Protein AF-A0A2S2PWW5-F1 (afdb_monomer)

Secondary structure (DSSP, 8-state):
-PPPPGGGGGGGG--EETTEE----------PPPB-TTT--BSS-GGG--SPP--TTT-SSS-GGG--S-TTSPP--TTT-SSS-TT-TT-HHHHHHHHHHHHH-------------------

Solvent-accessible surface area (backbone atoms only — not comparable to full-atom values): 8000 Å² total; per-residue (Å²): 135,88,77,91,55,92,66,68,67,56,56,62,72,44,50,60,57,90,95,41,81,48,80,62,72,78,82,80,80,78,83,68,84,52,57,12,79,39,51,58,46,72,82,44,51,54,93,78,55,89,63,71,35,20,14,45,46,65,34,46,86,36,50,61,90,73,57,84,72,60,87,89,51,83,26,21,13,61,84,76,67,44,86,36,40,44,82,45,73,84,37,66,69,51,47,51,54,52,50,54,51,50,67,71,53,61,86,72,73,83,72,76,85,72,79,83,78,89,79,81,84,89,130

Organism: NCBI:txid143950

Foldseek 3Di:
DDDDDPCPVVVQVDQDDPPDGDGDDDPDDDPAFDAELFQRDTDDYVVPDPDFGAAQFALDRDHVVPDPDDPVDFGAAVPPRDRHGSPDCPDPVNVVVVVVVVVVCDPPPPPDPPPDDDDDDDD

pLDDT: mean 83.5, std 18.34, range [34.75, 96.0]

Nearest PDB structures (foldseek):
  3ts2-assembly1_B  TM=4.644E-01  e=9.205E-01  Mus musculus
  6exn-assembly1_c  TM=2.047E-01  e=1.726E+00  Saccharomyces cerevisiae S288C
  9dtr-assembly1_c  TM=2.542E-01  e=2.815E+00  Saccharomyces cerevisiae

Mean predicted aligned error: 11.18 Å

Radius of gyration: 22.84 Å; Cα contacts (8 Å, |Δi|>4): 139; chains: 1; bounding box: 43×38×67 Å

Sequence (123 aa):
DLNPSPNNKDIFNINNICFTKVKFEAPHIRRDLVQCHRCQQYGHTKSYCNHLPKCVHCGENHTSDQCSKSMDLPAKCALCSKAHPANYKGCAVHKDLQRFRKKKQKPTTISRLITENSDTPQV

Structure (mmCIF, N/CA/C/O backbone):
data_AF-A0A2S2PWW5-F1
#
_entry.id   AF-A0A2S2PWW5-F1
#
loop_
_atom_site.group_PDB
_atom_site.id
_atom_site.type_symbol
_atom_site.label_atom_id
_atom_site.label_alt_id
_atom_site.label_comp_id
_atom_site.label_asym_id
_atom_site.label_entity_id
_atom_site.label_seq_id
_atom_site.pdbx_PDB_ins_code
_atom_site.Cartn_x
_atom_site.Cartn_y
_atom_site.Cartn_z
_atom_site.occupancy
_atom_site.B_iso_or_equiv
_atom_site.auth_seq_id
_atom_site.auth_comp_id
_atom_site.auth_asym_id
_atom_site.auth_atom_id
_atom_site.pdbx_PDB_model_num
ATOM 1 N N . ASP A 1 1 ? -23.387 8.014 5.397 1.00 58.94 1 ASP A N 1
ATOM 2 C CA . ASP A 1 1 ? -22.291 7.658 6.314 1.00 58.94 1 ASP A CA 1
ATOM 3 C C . ASP A 1 1 ? -22.871 7.484 7.711 1.00 58.94 1 ASP A C 1
ATOM 5 O O . ASP A 1 1 ? -23.880 8.128 7.990 1.00 58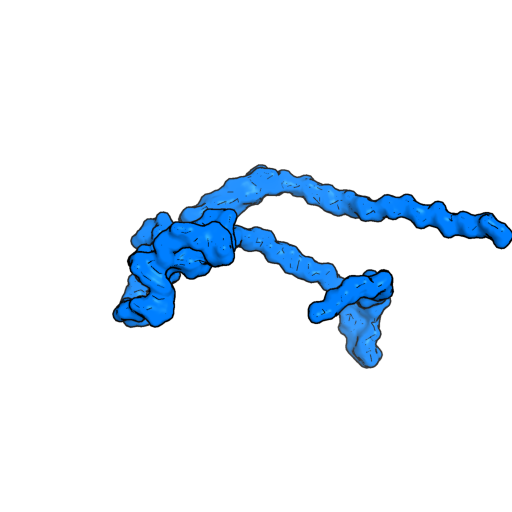.94 1 ASP A O 1
ATOM 9 N N . LEU A 1 2 ? -22.323 6.597 8.544 1.00 74.94 2 LEU A N 1
ATOM 10 C CA . LEU A 1 2 ? -22.846 6.354 9.897 1.00 74.94 2 LEU A CA 1
ATOM 11 C C . LEU A 1 2 ? -22.090 7.218 10.909 1.00 74.94 2 LEU A C 1
ATOM 13 O O . LEU A 1 2 ? -20.885 7.061 11.092 1.00 74.94 2 LEU A O 1
ATOM 17 N N . ASN A 1 3 ? -22.807 8.117 11.582 1.00 85.50 3 ASN A N 1
ATOM 18 C CA . ASN A 1 3 ? -22.232 8.928 12.651 1.00 85.50 3 ASN A CA 1
ATOM 19 C C . ASN A 1 3 ? -21.969 8.072 13.902 1.00 85.50 3 ASN A C 1
ATOM 21 O O . ASN A 1 3 ? -22.744 7.157 14.190 1.00 85.50 3 ASN A O 1
ATOM 25 N N . PRO A 1 4 ? -20.901 8.357 14.666 1.00 86.62 4 PRO A N 1
ATOM 26 C CA . PRO A 1 4 ? -20.619 7.629 15.894 1.00 86.62 4 PRO A CA 1
ATOM 27 C C . PRO A 1 4 ? -21.712 7.887 16.939 1.00 86.62 4 PRO A C 1
ATOM 29 O O . PRO A 1 4 ? -21.986 9.035 17.286 1.00 86.62 4 PRO A O 1
ATOM 32 N N . SER A 1 5 ? -22.313 6.818 17.462 1.00 89.75 5 SER A N 1
ATOM 33 C CA . SER A 1 5 ? -23.262 6.884 18.573 1.00 89.75 5 SER A CA 1
ATOM 34 C C . SER A 1 5 ? -22.550 6.644 19.913 1.00 89.75 5 SER A C 1
ATOM 36 O O . SER A 1 5 ? -21.541 5.930 19.954 1.00 89.75 5 SER A O 1
ATOM 38 N N . PRO A 1 6 ? -23.051 7.209 21.029 1.00 90.44 6 PRO A N 1
ATOM 39 C CA . PRO A 1 6 ? -22.419 7.063 22.345 1.00 90.44 6 PRO A CA 1
ATOM 40 C C . PRO A 1 6 ? -22.265 5.601 22.798 1.00 90.44 6 PRO A C 1
ATOM 42 O O . PRO A 1 6 ? -21.263 5.243 23.413 1.00 90.44 6 PRO A O 1
ATOM 45 N N . ASN A 1 7 ? -23.224 4.749 22.429 1.00 90.25 7 ASN A N 1
ATOM 46 C CA . ASN A 1 7 ? -23.289 3.327 22.771 1.00 90.25 7 ASN A CA 1
ATOM 47 C C . ASN A 1 7 ? -22.407 2.423 21.888 1.00 90.25 7 ASN A C 1
ATOM 49 O O . ASN A 1 7 ? -22.365 1.213 22.092 1.00 90.25 7 ASN A O 1
ATOM 53 N N . ASN A 1 8 ? -21.657 2.968 20.921 1.00 88.81 8 ASN A N 1
ATOM 54 C CA . ASN A 1 8 ? -20.784 2.166 20.051 1.00 88.81 8 ASN A CA 1
ATOM 55 C C . ASN A 1 8 ? -19.748 1.338 20.832 1.00 88.81 8 ASN A C 1
ATOM 57 O O . ASN A 1 8 ? -19.258 0.334 20.323 1.00 88.81 8 ASN A O 1
ATOM 61 N N . LYS A 1 9 ? -19.393 1.754 22.055 1.00 89.31 9 LYS A N 1
ATOM 62 C CA . LYS A 1 9 ? -18.452 1.031 22.923 1.00 89.31 9 LYS A CA 1
ATOM 63 C C . LYS A 1 9 ? -19.076 -0.200 23.585 1.00 89.31 9 LYS A C 1
ATOM 65 O O . LYS A 1 9 ? -18.344 -1.118 23.945 1.00 89.31 9 LYS A O 1
ATOM 70 N N . ASP A 1 10 ? -20.399 -0.259 23.694 1.00 93.06 10 ASP A N 1
ATOM 71 C CA . ASP A 1 10 ? -21.092 -1.342 24.396 1.00 93.06 10 ASP A CA 1
ATOM 72 C C . ASP A 1 10 ? -21.002 -2.669 23.635 1.00 93.06 10 ASP A C 1
ATOM 74 O O . ASP A 1 10 ? -21.104 -3.740 24.232 1.00 93.06 10 ASP A O 1
ATOM 78 N N . ILE A 1 11 ? -20.710 -2.617 22.329 1.00 92.75 11 ILE A N 1
ATOM 79 C CA . ILE A 1 11 ? -20.497 -3.797 21.483 1.00 92.75 11 ILE A CA 1
ATOM 80 C C . ILE A 1 11 ? -19.399 -4.725 22.025 1.00 92.75 11 ILE A C 1
ATOM 82 O O . ILE A 1 11 ? -19.501 -5.941 21.891 1.00 92.75 11 ILE A O 1
ATOM 86 N N . PHE A 1 12 ? -18.375 -4.178 22.690 1.00 92.62 12 PHE A N 1
ATOM 87 C CA . PHE A 1 12 ? -17.277 -4.967 23.255 1.00 92.62 12 PHE A CA 1
ATOM 88 C C . PHE A 1 12 ? -17.691 -5.781 24.487 1.00 92.62 12 PHE A C 1
ATOM 90 O O . PHE A 1 12 ? -16.980 -6.711 24.861 1.00 92.62 12 PHE A O 1
ATOM 97 N N . ASN A 1 13 ? -18.841 -5.465 25.089 1.00 92.88 13 ASN A N 1
ATOM 98 C CA . ASN A 1 13 ? -19.395 -6.197 26.227 1.00 92.88 13 ASN A CA 1
ATOM 99 C C . ASN A 1 13 ? -20.287 -7.378 25.789 1.00 92.88 13 ASN A C 1
ATOM 101 O O . ASN A 1 13 ? -20.692 -8.190 26.622 1.00 92.88 13 ASN A O 1
ATOM 105 N N . ILE A 1 14 ? -20.607 -7.494 24.493 1.00 94.00 14 ILE A N 1
ATOM 106 C CA . ILE A 1 14 ? -21.457 -8.562 23.956 1.00 94.00 14 ILE A CA 1
ATOM 107 C C . ILE A 1 14 ? -20.634 -9.845 23.798 1.00 94.00 14 ILE A C 1
ATOM 109 O O . ILE A 1 14 ? -19.744 -9.930 22.956 1.00 94.00 14 ILE A O 1
ATOM 113 N N . ASN A 1 15 ? -20.984 -10.870 24.577 1.00 94.88 15 ASN A N 1
ATOM 114 C CA . ASN A 1 15 ? -20.318 -12.181 24.549 1.00 94.88 15 ASN A CA 1
ATOM 115 C C . ASN A 1 15 ? -21.106 -13.254 23.789 1.00 94.88 15 ASN A C 1
ATOM 117 O O . ASN A 1 15 ? -20.553 -14.288 23.418 1.00 94.88 15 ASN A O 1
ATOM 121 N N . ASN A 1 16 ? -22.406 -13.037 23.582 1.00 95.62 16 ASN A N 1
ATOM 122 C CA . ASN A 1 16 ? -23.283 -13.978 22.898 1.00 95.62 16 ASN A CA 1
ATOM 123 C C . ASN A 1 16 ? -24.169 -13.226 21.914 1.00 95.62 16 ASN A C 1
ATOM 125 O O . ASN A 1 16 ? -24.755 -12.201 22.257 1.00 95.62 16 ASN A O 1
ATOM 129 N N . ILE A 1 17 ? -24.296 -13.775 20.714 1.00 94.44 17 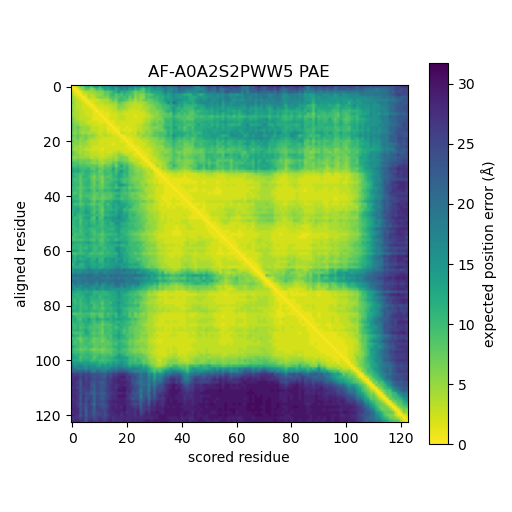ILE A N 1
ATOM 130 C CA . ILE A 1 17 ? -25.326 -13.390 19.756 1.00 94.44 17 ILE A CA 1
ATOM 131 C C . ILE A 1 17 ? -26.132 -14.651 19.485 1.00 94.44 17 ILE A C 1
ATOM 133 O O . ILE A 1 17 ? -25.595 -15.637 18.976 1.00 94.44 17 ILE A O 1
ATOM 137 N N . CYS A 1 18 ? -27.409 -14.630 19.868 1.00 92.38 18 CYS A N 1
ATOM 138 C CA . CYS A 1 18 ? -28.273 -15.809 19.854 1.00 92.38 18 CYS A CA 1
ATOM 139 C C . CYS A 1 18 ? -27.623 -16.976 20.628 1.00 92.38 18 CYS A C 1
ATOM 141 O O . CYS A 1 18 ? -27.365 -16.852 21.823 1.00 92.38 18 CYS A O 1
A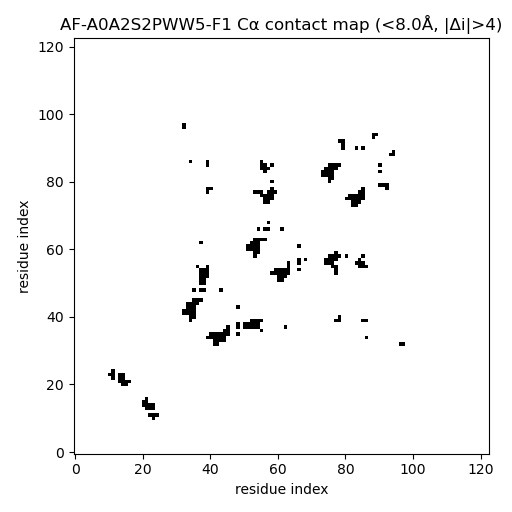TOM 143 N N . PHE A 1 19 ? -27.324 -18.087 19.950 1.00 95.19 19 PHE A N 1
ATOM 144 C CA . PHE A 1 19 ? -26.709 -19.285 20.532 1.00 95.19 19 PHE A CA 1
ATOM 145 C C . PHE A 1 19 ? -25.199 -19.390 20.255 1.00 95.19 19 PHE A C 1
ATOM 147 O O . PHE A 1 19 ? -24.597 -20.437 20.491 1.00 95.19 19 PHE A O 1
ATOM 154 N N . THR A 1 20 ? -24.575 -18.316 19.762 1.00 95.94 20 THR A N 1
ATOM 155 C CA . THR A 1 20 ? -23.159 -18.290 19.381 1.00 95.94 20 THR A CA 1
ATOM 156 C C . THR A 1 20 ? -22.365 -17.400 20.326 1.00 95.94 20 THR A C 1
ATOM 158 O O . THR A 1 20 ? -22.666 -16.215 20.482 1.00 95.94 20 THR A O 1
ATOM 161 N N . LYS A 1 21 ? -21.301 -17.957 20.912 1.00 96.00 21 LYS A N 1
ATOM 162 C CA . LYS A 1 21 ? -20.302 -17.188 21.661 1.00 96.00 21 LYS A CA 1
ATOM 163 C C . LYS A 1 21 ? -19.449 -16.380 20.687 1.00 96.00 21 LYS A C 1
ATOM 165 O O . LYS A 1 21 ? -18.867 -16.945 19.764 1.00 96.00 21 LYS A O 1
ATOM 170 N N . VAL A 1 22 ? -19.364 -15.073 20.900 1.00 95.94 22 VAL A N 1
ATOM 171 C CA . VAL A 1 22 ? -18.602 -14.140 20.063 1.00 95.94 22 VAL A CA 1
ATOM 172 C C . VAL A 1 22 ? -17.658 -13.308 20.922 1.00 95.94 22 VAL A C 1
ATOM 174 O O . VAL A 1 22 ? -17.881 -13.124 22.116 1.00 95.94 22 VAL A O 1
ATOM 177 N N . LYS A 1 23 ? -16.599 -12.789 20.304 1.00 94.56 23 LYS A N 1
ATOM 178 C CA . LYS A 1 23 ? -15.697 -11.815 20.913 1.00 94.56 23 LYS A CA 1
ATOM 179 C C . LYS A 1 23 ? -15.465 -10.699 19.910 1.00 94.56 23 LYS A C 1
ATOM 181 O O . LYS A 1 23 ? -14.929 -10.939 18.830 1.00 94.56 23 LYS A O 1
ATOM 186 N N . PHE A 1 24 ? -15.862 -9.488 20.274 1.00 93.12 24 PHE A N 1
ATOM 187 C CA . PHE A 1 24 ? -15.586 -8.310 19.468 1.00 93.12 24 PHE A CA 1
ATOM 188 C C . PHE A 1 24 ? -14.180 -7.801 19.767 1.00 93.12 24 PHE A C 1
ATOM 190 O O . PHE A 1 24 ? -13.807 -7.587 20.919 1.00 93.12 24 PHE A O 1
ATOM 197 N N . GLU A 1 25 ? -13.391 -7.607 18.717 1.00 91.06 25 GLU A N 1
ATOM 198 C CA . GLU A 1 25 ? -12.055 -7.029 18.808 1.00 91.06 25 GLU A CA 1
ATOM 199 C C . GLU A 1 25 ? -12.046 -5.658 18.140 1.00 91.06 25 GLU A C 1
ATOM 201 O O . GLU A 1 25 ? -12.799 -5.393 17.200 1.00 91.06 25 GLU A O 1
ATOM 206 N N . ALA A 1 26 ? -11.193 -4.765 18.639 1.00 87.94 26 ALA A N 1
ATOM 207 C CA . ALA A 1 26 ? -10.998 -3.476 17.997 1.00 87.94 26 ALA A CA 1
ATOM 208 C C . ALA A 1 26 ? -10.513 -3.673 16.545 1.00 87.94 26 ALA A C 1
ATOM 210 O O . ALA A 1 26 ? -9.780 -4.632 16.273 1.00 87.94 26 ALA A O 1
ATOM 211 N N . PRO A 1 27 ? -10.862 -2.761 15.616 1.00 87.06 27 PRO A N 1
ATOM 212 C CA . PRO A 1 27 ? -10.407 -2.842 14.236 1.00 87.06 27 PRO A CA 1
ATOM 213 C C . PRO A 1 27 ? -8.893 -3.046 14.153 1.00 87.06 27 PRO A C 1
ATOM 215 O O . PRO A 1 27 ? -8.108 -2.287 14.728 1.00 87.06 27 PRO A O 1
ATOM 218 N N . HIS A 1 28 ? -8.474 -4.082 13.426 1.00 85.06 28 HIS A N 1
ATOM 219 C CA . HIS A 1 28 ? -7.061 -4.395 13.292 1.00 85.06 28 HIS A CA 1
ATOM 220 C C . HIS A 1 28 ? -6.341 -3.288 12.514 1.00 85.06 28 HIS A C 1
ATOM 222 O O . HIS A 1 28 ? -6.535 -3.114 11.307 1.00 85.06 28 HIS A O 1
ATOM 228 N N . ILE A 1 29 ? -5.474 -2.544 13.202 1.00 82.69 29 ILE A N 1
ATOM 229 C CA . ILE A 1 29 ? -4.703 -1.461 12.593 1.00 82.69 29 ILE A CA 1
ATOM 230 C C . ILE A 1 29 ? -3.637 -2.067 11.678 1.00 82.69 29 ILE A C 1
ATOM 232 O O . ILE A 1 29 ? -2.591 -2.535 12.138 1.00 82.69 29 ILE A O 1
ATOM 236 N N . ARG A 1 30 ? -3.862 -2.005 10.363 1.00 78.56 30 ARG A N 1
ATOM 237 C CA . ARG A 1 30 ? -2.848 -2.397 9.380 1.00 78.56 30 ARG A CA 1
ATOM 238 C C . ARG A 1 30 ? -1.711 -1.391 9.386 1.00 78.56 30 ARG A C 1
ATOM 240 O O . ARG A 1 30 ? -1.840 -0.265 8.916 1.00 78.56 30 ARG A O 1
ATOM 247 N N . ARG A 1 31 ? -0.556 -1.815 9.888 1.00 79.56 31 ARG A N 1
ATOM 248 C CA . ARG A 1 31 ? 0.678 -1.027 9.839 1.00 79.56 31 ARG A CA 1
ATOM 249 C C . ARG A 1 31 ? 1.443 -1.310 8.552 1.00 79.56 31 ARG A C 1
ATOM 251 O O . ARG A 1 31 ? 2.660 -1.395 8.609 1.00 79.56 31 ARG A O 1
ATOM 258 N N . ASP A 1 32 ? 0.804 -1.472 7.407 1.00 84.50 32 ASP A N 1
ATOM 259 C CA . ASP A 1 32 ? 1.554 -1.722 6.177 1.00 84.50 32 ASP A CA 1
ATOM 260 C C . ASP A 1 32 ? 2.216 -0.451 5.647 1.00 84.50 32 ASP A C 1
ATOM 262 O O . ASP A 1 32 ? 1.812 0.674 5.944 1.00 84.50 32 ASP A O 1
ATOM 266 N N . LEU A 1 33 ? 3.295 -0.629 4.886 1.00 91.19 33 LEU A N 1
ATOM 267 C CA . LEU A 1 33 ? 3.889 0.479 4.151 1.00 91.19 33 LEU A CA 1
ATOM 268 C C . LEU A 1 33 ? 2.937 0.883 3.030 1.00 91.19 33 LEU A C 1
ATOM 270 O O . LEU A 1 33 ? 2.619 0.066 2.163 1.00 91.19 33 LEU A O 1
ATOM 274 N N . VAL A 1 34 ? 2.525 2.148 3.043 1.00 92.50 34 VAL A N 1
ATOM 275 C CA . VAL A 1 34 ? 1.682 2.724 1.997 1.00 92.50 34 VAL A CA 1
ATOM 276 C C . VAL A 1 34 ? 2.472 2.750 0.693 1.00 92.50 34 VAL A C 1
ATOM 278 O O . VAL A 1 34 ? 3.502 3.423 0.604 1.00 92.50 34 VAL A O 1
ATOM 281 N N . GLN A 1 35 ? 1.988 2.002 -0.296 1.00 94.31 35 GLN A N 1
ATOM 282 C CA . GLN A 1 35 ? 2.510 1.989 -1.656 1.00 94.31 35 GLN A CA 1
ATOM 283 C C . GLN A 1 35 ? 1.512 2.687 -2.577 1.00 94.31 35 GLN A C 1
ATOM 285 O O . GLN A 1 35 ? 0.324 2.365 -2.590 1.00 94.31 35 GLN A O 1
ATOM 290 N N . CYS A 1 36 ? 1.994 3.643 -3.358 1.00 95.31 36 CYS A N 1
ATOM 291 C CA . CYS A 1 36 ? 1.183 4.366 -4.314 1.00 95.31 36 CYS A CA 1
ATOM 292 C C . CYS A 1 36 ? 0.858 3.476 -5.517 1.00 95.31 36 CYS A C 1
ATOM 294 O O . CYS A 1 36 ? 1.747 3.101 -6.275 1.00 95.31 36 CYS A O 1
ATOM 296 N N . HIS A 1 37 ? -0.423 3.202 -5.759 1.00 92.50 37 HIS A N 1
ATOM 297 C CA . HIS A 1 37 ? -0.854 2.403 -6.914 1.00 92.50 37 HIS A CA 1
ATOM 298 C C . HIS A 1 37 ? -0.661 3.100 -8.271 1.00 92.50 37 HIS A C 1
ATOM 300 O O . HIS A 1 37 ? -0.767 2.439 -9.299 1.00 92.50 37 HIS A O 1
ATOM 306 N N . ARG A 1 38 ? -0.390 4.416 -8.291 1.00 94.56 38 ARG A N 1
ATOM 307 C CA . ARG A 1 38 ? -0.099 5.166 -9.522 1.00 94.56 38 ARG A CA 1
ATOM 308 C C . ARG A 1 38 ? 1.361 4.998 -9.925 1.00 94.56 38 ARG A C 1
ATOM 310 O O . ARG A 1 38 ? 1.614 4.499 -11.008 1.00 94.56 38 ARG A O 1
ATOM 317 N N . CYS A 1 39 ? 2.312 5.378 -9.072 1.00 95.19 39 CYS A N 1
ATOM 318 C CA . CYS A 1 39 ? 3.743 5.381 -9.413 1.00 95.19 39 CYS A CA 1
ATOM 319 C C . CYS A 1 39 ? 4.557 4.224 -8.802 1.00 95.19 39 CYS A C 1
ATOM 321 O O . CYS A 1 39 ? 5.765 4.148 -9.008 1.00 95.19 39 CYS A O 1
ATOM 323 N N . GLN A 1 40 ? 3.921 3.333 -8.034 1.00 95.06 40 GLN A N 1
ATOM 324 C CA . GLN A 1 40 ? 4.515 2.195 -7.310 1.00 95.06 40 GLN A CA 1
ATOM 325 C C . GLN A 1 40 ? 5.530 2.543 -6.207 1.00 95.06 40 GLN A C 1
ATOM 327 O O . GLN A 1 40 ? 6.062 1.629 -5.572 1.00 95.06 40 GLN A O 1
ATOM 332 N N . GLN A 1 41 ? 5.781 3.829 -5.938 1.00 94.62 41 GLN A N 1
ATOM 333 C CA . GLN A 1 41 ? 6.654 4.286 -4.853 1.00 94.62 41 GLN A CA 1
ATOM 334 C C . GLN A 1 41 ? 5.971 4.206 -3.484 1.00 94.62 41 GLN A C 1
ATOM 336 O O . GLN A 1 41 ? 4.748 4.123 -3.377 1.00 94.62 41 GLN A O 1
ATOM 341 N N . TYR A 1 42 ? 6.773 4.238 -2.422 1.00 94.75 42 TYR A N 1
ATOM 342 C CA . TYR A 1 42 ? 6.287 4.231 -1.044 1.00 94.75 42 TYR A CA 1
ATOM 343 C C . TYR A 1 42 ? 6.125 5.648 -0.483 1.00 94.75 42 TYR A C 1
ATOM 345 O O . TYR A 1 42 ? 6.820 6.572 -0.896 1.00 94.75 42 TYR A O 1
ATOM 353 N N . GLY A 1 43 ? 5.242 5.796 0.508 1.00 92.31 43 GLY A N 1
ATOM 354 C CA . GLY A 1 43 ? 5.137 7.004 1.338 1.00 92.31 43 GLY A CA 1
ATOM 355 C C . GLY A 1 43 ? 3.976 7.942 1.010 1.00 92.31 43 GLY A C 1
ATOM 356 O O . GLY A 1 43 ? 3.767 8.901 1.742 1.00 92.31 43 GLY A O 1
ATOM 357 N N . HIS A 1 44 ? 3.193 7.663 -0.032 1.00 94.38 44 HIS A N 1
ATOM 358 C CA . HIS A 1 44 ? 2.001 8.441 -0.381 1.00 94.38 44 HIS A CA 1
ATOM 359 C C . HIS A 1 44 ? 0.932 7.558 -1.042 1.00 94.38 44 HIS A C 1
ATOM 361 O O . HIS A 1 44 ? 1.224 6.463 -1.526 1.00 94.38 44 HIS A O 1
ATOM 367 N N . THR A 1 45 ? -0.319 8.023 -1.051 1.00 94.31 45 THR A N 1
ATOM 368 C CA . THR A 1 45 ? -1.441 7.333 -1.709 1.00 94.31 45 THR A CA 1
ATOM 369 C C . THR A 1 45 ? -1.652 7.849 -3.135 1.00 94.31 45 THR A C 1
ATOM 371 O O . THR A 1 45 ? -1.114 8.883 -3.527 1.00 94.31 45 THR A O 1
ATOM 374 N N . LYS A 1 46 ? -2.468 7.136 -3.924 1.00 92.88 46 LYS A N 1
ATOM 375 C CA . LYS A 1 46 ? -2.808 7.511 -5.309 1.00 92.88 46 LYS A CA 1
ATOM 376 C C . LYS A 1 46 ? -3.387 8.930 -5.412 1.00 92.88 46 LYS A C 1
ATOM 378 O O . LYS A 1 46 ? -3.042 9.635 -6.354 1.00 92.88 46 LYS A O 1
ATOM 383 N N . SER A 1 47 ? -4.222 9.336 -4.454 1.00 94.56 47 SER A N 1
ATOM 384 C CA . SER A 1 47 ? -4.903 10.639 -4.453 1.00 94.56 47 SER A CA 1
ATOM 385 C C . SER A 1 47 ? -3.945 11.824 -4.324 1.00 94.56 47 SER A C 1
ATOM 387 O O . SER A 1 47 ? -4.219 12.884 -4.868 1.00 94.56 47 SER A O 1
ATOM 389 N N . TYR A 1 48 ? -2.806 11.631 -3.656 1.00 94.44 48 TYR A N 1
ATOM 390 C CA . TYR A 1 48 ? -1.781 12.660 -3.451 1.00 94.44 48 TYR A CA 1
ATOM 391 C C . TYR A 1 48 ? -0.526 12.397 -4.297 1.00 94.44 48 TYR A C 1
ATOM 393 O O . TYR A 1 48 ? 0.587 12.738 -3.903 1.00 94.44 48 TYR A O 1
ATOM 401 N N . CYS A 1 49 ? -0.678 11.725 -5.442 1.00 95.94 49 CYS A N 1
ATOM 402 C CA . CYS A 1 49 ? 0.437 11.369 -6.312 1.00 95.94 49 CYS A CA 1
ATOM 403 C C . CYS A 1 49 ? 0.498 12.272 -7.546 1.00 95.94 49 CYS A C 1
ATOM 405 O O . CYS A 1 49 ? -0.393 12.210 -8.395 1.00 95.94 49 CYS A O 1
ATOM 407 N N . ASN A 1 50 ? 1.609 12.998 -7.698 1.00 94.06 50 ASN A N 1
ATOM 408 C CA . ASN A 1 50 ? 1.899 13.843 -8.866 1.00 94.06 50 ASN A CA 1
ATOM 409 C C . ASN A 1 50 ? 2.908 13.209 -9.842 1.00 94.06 50 ASN A C 1
ATOM 411 O O . ASN A 1 50 ? 3.316 13.834 -10.815 1.00 94.06 50 ASN A O 1
ATOM 415 N N . HIS A 1 51 ? 3.324 11.965 -9.593 1.00 93.06 51 HIS A N 1
ATOM 416 C CA . HIS A 1 51 ? 4.272 11.255 -10.449 1.00 93.06 51 HIS A CA 1
ATOM 417 C C . HIS A 1 51 ? 3.587 10.594 -11.654 1.00 93.06 51 HIS A C 1
ATOM 419 O O . HIS A 1 51 ? 2.393 10.274 -11.631 1.00 93.06 51 HIS A O 1
ATOM 425 N N . LEU A 1 52 ? 4.381 10.330 -12.695 1.00 93.56 52 LEU A N 1
ATOM 426 C CA . LEU A 1 52 ? 3.957 9.557 -13.860 1.00 93.56 52 LEU A CA 1
ATOM 427 C C . LEU A 1 52 ? 3.527 8.138 -13.432 1.00 93.56 52 LEU A C 1
ATOM 429 O O . LEU A 1 52 ? 4.176 7.548 -12.556 1.00 93.56 52 LEU A O 1
ATOM 433 N N . PRO A 1 53 ? 2.437 7.584 -13.999 1.00 94.69 53 PRO A N 1
ATOM 434 C CA . PRO A 1 53 ? 2.024 6.232 -13.671 1.00 94.69 53 PRO A CA 1
ATOM 435 C C . PRO A 1 53 ? 3.101 5.222 -14.065 1.00 94.69 53 PRO A C 1
ATOM 437 O O . PRO A 1 53 ? 3.765 5.370 -15.090 1.00 94.69 53 PRO A O 1
ATOM 440 N N . LYS A 1 54 ? 3.260 4.195 -13.233 1.00 95.25 54 LYS A N 1
ATOM 441 C CA . LYS A 1 54 ? 4.138 3.056 -13.471 1.00 95.25 54 LYS A CA 1
ATOM 442 C C . LYS A 1 54 ? 3.366 1.760 -13.299 1.00 95.25 54 LYS A C 1
ATOM 444 O O . LYS A 1 54 ? 2.656 1.573 -12.305 1.00 95.25 54 LYS A O 1
ATOM 449 N N . CYS A 1 55 ? 3.565 0.843 -14.234 1.00 94.81 55 CYS A N 1
ATOM 450 C CA . CYS A 1 55 ? 2.903 -0.446 -14.212 1.00 94.81 55 CYS A CA 1
ATOM 451 C C . CYS A 1 55 ? 3.501 -1.333 -13.115 1.00 94.81 55 CYS A C 1
ATOM 453 O O . CYS A 1 55 ? 4.721 -1.464 -12.985 1.00 94.81 55 CYS A O 1
ATOM 455 N N . VAL A 1 56 ? 2.632 -1.977 -12.332 1.00 93.81 56 VAL A N 1
ATOM 456 C CA . VAL A 1 56 ? 3.043 -2.883 -11.247 1.00 93.81 56 VAL A CA 1
ATOM 457 C C . VAL A 1 56 ? 3.780 -4.120 -11.768 1.00 93.81 56 VAL A C 1
ATOM 459 O O . VAL A 1 56 ? 4.632 -4.664 -11.067 1.00 93.81 56 VAL A O 1
ATOM 462 N N . HIS A 1 57 ? 3.452 -4.560 -12.984 1.00 93.06 57 HIS A N 1
ATOM 463 C CA . HIS A 1 57 ? 3.949 -5.800 -13.564 1.00 93.06 57 HIS A CA 1
ATOM 464 C C . HIS A 1 57 ? 5.242 -5.590 -1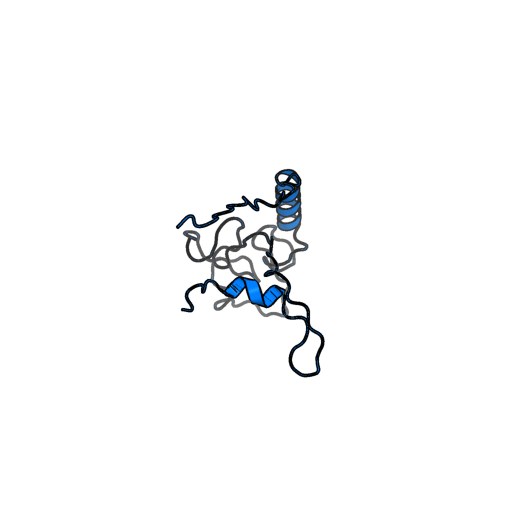4.356 1.00 93.06 57 HIS A C 1
ATOM 466 O O . HIS A 1 57 ? 6.162 -6.389 -14.234 1.00 93.06 57 HIS A O 1
ATOM 472 N N . CYS A 1 58 ? 5.354 -4.510 -15.135 1.00 92.94 58 CYS A N 1
ATOM 473 C CA . CYS A 1 58 ? 6.499 -4.306 -16.026 1.00 92.94 58 CYS A CA 1
ATOM 474 C C . CYS A 1 58 ? 7.424 -3.139 -15.650 1.00 92.94 58 CYS A C 1
ATOM 476 O O . CYS A 1 58 ? 8.523 -3.060 -16.196 1.00 92.94 58 CYS A O 1
ATOM 478 N N . GLY A 1 59 ? 7.002 -2.249 -14.746 1.00 91.62 59 GLY A N 1
ATOM 479 C CA . GLY A 1 59 ? 7.780 -1.090 -14.298 1.00 91.62 59 GLY A CA 1
ATOM 480 C C . GLY A 1 59 ? 7.830 0.098 -15.268 1.00 91.62 59 GLY A C 1
ATOM 481 O O . GLY A 1 59 ? 8.405 1.133 -14.921 1.00 91.62 59 GLY A O 1
ATOM 482 N N . GLU A 1 60 ? 7.215 -0.030 -16.444 1.00 93.00 60 GLU A N 1
ATOM 483 C CA . GLU A 1 60 ? 7.186 1.004 -17.481 1.00 93.00 60 GLU A CA 1
ATOM 484 C C . GLU A 1 60 ? 6.130 2.084 -17.208 1.00 93.00 60 GLU A C 1
ATOM 486 O O . GLU A 1 60 ? 5.251 1.923 -16.358 1.00 93.00 60 GLU A O 1
ATOM 491 N N . ASN A 1 61 ? 6.228 3.196 -17.942 1.00 94.19 61 ASN A N 1
ATOM 492 C CA . ASN A 1 61 ? 5.453 4.421 -17.728 1.00 94.19 61 ASN A CA 1
ATOM 493 C C . ASN A 1 61 ? 4.018 4.349 -18.294 1.00 94.19 61 ASN A C 1
ATOM 495 O O . ASN A 1 61 ? 3.669 5.067 -19.227 1.00 94.19 61 ASN A O 1
ATOM 499 N N . HIS A 1 62 ? 3.193 3.465 -17.740 1.00 93.31 62 HIS A N 1
ATOM 500 C CA . HIS A 1 62 ? 1.758 3.353 -18.026 1.00 93.31 62 HIS A CA 1
ATOM 501 C C . HIS A 1 62 ? 1.007 2.809 -16.802 1.00 93.31 62 HIS A C 1
ATOM 503 O O . HIS A 1 62 ? 1.618 2.372 -15.823 1.00 93.31 62 HIS A O 1
ATOM 509 N N . THR A 1 63 ? -0.325 2.849 -16.820 1.00 91.81 63 THR A N 1
ATOM 510 C CA . THR A 1 63 ? -1.152 2.187 -15.797 1.00 91.81 63 THR A CA 1
ATOM 511 C C . THR A 1 63 ? -1.190 0.682 -16.035 1.00 91.81 63 THR A C 1
ATOM 513 O O . THR A 1 63 ? -1.088 0.239 -17.170 1.00 91.81 63 THR A O 1
ATOM 516 N N . SER A 1 64 ? -1.374 -0.128 -14.990 1.00 88.56 64 SER A N 1
ATOM 517 C CA . SER A 1 64 ? -1.430 -1.592 -15.142 1.00 88.56 64 SER A CA 1
ATOM 518 C C . SER A 1 64 ? -2.493 -2.065 -16.147 1.00 88.56 64 SER A C 1
ATOM 520 O O . SER A 1 64 ? -2.287 -3.085 -16.794 1.00 88.56 64 SER A O 1
ATOM 522 N N . ASP A 1 65 ? -3.572 -1.298 -16.320 1.00 89.62 65 ASP A N 1
ATOM 523 C CA . ASP A 1 65 ? -4.670 -1.596 -17.252 1.00 89.62 65 ASP A CA 1
ATOM 524 C C . ASP A 1 65 ? -4.250 -1.488 -18.727 1.00 89.62 65 ASP A C 1
ATOM 526 O O . ASP A 1 65 ? -4.830 -2.130 -19.593 1.00 89.62 65 ASP A O 1
ATOM 530 N N . GLN A 1 66 ? -3.227 -0.681 -19.020 1.00 90.75 66 GLN A N 1
ATOM 531 C CA . GLN A 1 66 ? -2.689 -0.465 -20.368 1.00 90.75 66 GLN A CA 1
ATOM 532 C C . GLN A 1 66 ? -1.444 -1.323 -20.635 1.00 90.75 66 GLN A C 1
ATOM 534 O O . GLN A 1 66 ? -0.671 -1.041 -21.552 1.00 90.75 66 GLN A O 1
ATOM 539 N N . CYS A 1 67 ? -1.189 -2.338 -19.805 1.00 90.69 67 CYS A N 1
ATOM 540 C CA . CYS A 1 67 ? 0.008 -3.149 -19.945 1.00 90.69 67 CYS A CA 1
ATOM 541 C C . CYS A 1 67 ? -0.114 -4.127 -21.114 1.00 90.69 67 CYS A C 1
ATOM 543 O O . CYS A 1 67 ? -0.972 -5.000 -21.117 1.00 90.69 67 CYS A O 1
ATOM 545 N N . SER A 1 68 ? 0.800 -4.016 -22.078 1.00 88.75 68 SER A N 1
ATOM 546 C CA . SER A 1 68 ? 0.895 -4.924 -23.226 1.00 88.75 68 SER A CA 1
ATOM 547 C C . SER A 1 68 ? 1.695 -6.202 -22.950 1.00 88.75 68 SER A C 1
ATOM 549 O O . SER A 1 68 ? 1.782 -7.068 -23.819 1.00 88.75 68 SER A O 1
ATOM 551 N N . LYS A 1 69 ? 2.317 -6.341 -21.769 1.00 85.12 69 LYS A N 1
ATOM 552 C CA . LYS A 1 69 ? 3.075 -7.554 -21.432 1.00 85.12 69 LYS A CA 1
ATOM 553 C C . LYS A 1 69 ? 2.124 -8.689 -21.057 1.00 85.12 69 LYS A C 1
ATOM 555 O O . LYS A 1 69 ? 1.271 -8.509 -20.191 1.00 85.12 69 LYS A O 1
ATOM 560 N N . SER A 1 70 ? 2.335 -9.859 -21.668 1.00 82.94 70 SER A N 1
ATOM 561 C CA . SER A 1 70 ? 1.691 -11.109 -21.248 1.00 82.94 70 SER A CA 1
ATOM 562 C C . SER A 1 70 ? 2.020 -11.422 -19.784 1.00 82.94 70 SER A C 1
ATOM 564 O O . SER A 1 70 ? 3.140 -11.175 -19.333 1.00 82.94 70 SER A O 1
ATOM 566 N N . MET A 1 71 ? 1.059 -12.016 -19.073 1.00 77.62 71 MET A N 1
ATOM 567 C CA . MET A 1 71 ? 1.238 -12.542 -17.716 1.00 77.62 71 MET A CA 1
ATOM 568 C C . MET A 1 71 ? 2.237 -13.707 -17.641 1.00 77.62 71 MET A C 1
ATOM 570 O O . MET A 1 71 ? 2.743 -13.988 -16.557 1.00 77.62 71 MET A O 1
ATOM 574 N N . ASP A 1 72 ? 2.550 -14.346 -18.772 1.00 81.50 72 ASP A N 1
ATOM 575 C CA . ASP A 1 72 ? 3.524 -15.443 -18.857 1.00 81.50 72 ASP A CA 1
ATOM 576 C C . ASP A 1 72 ? 4.975 -14.944 -18.805 1.00 81.50 72 ASP A C 1
ATOM 578 O O . ASP A 1 72 ? 5.906 -15.706 -18.538 1.00 81.50 72 ASP A O 1
ATOM 582 N N . LEU A 1 73 ? 5.190 -13.653 -19.074 1.00 83.00 73 LEU A N 1
ATOM 583 C CA . LEU A 1 73 ? 6.515 -13.051 -19.044 1.00 83.00 73 LEU A CA 1
ATOM 584 C C . LEU A 1 73 ? 6.912 -12.676 -17.611 1.00 83.00 73 LEU A C 1
ATOM 586 O O . LEU A 1 73 ? 6.072 -12.277 -16.799 1.00 83.00 73 LEU A O 1
ATOM 590 N N . PRO A 1 74 ? 8.215 -12.732 -17.281 1.00 87.25 74 PRO A N 1
ATOM 591 C CA . PRO A 1 74 ? 8.677 -12.347 -15.961 1.00 87.25 74 PRO A CA 1
ATOM 592 C C . PRO A 1 74 ? 8.379 -10.867 -15.700 1.00 87.25 74 PRO A C 1
ATOM 594 O O . PRO A 1 74 ? 8.791 -9.970 -16.444 1.00 87.25 74 PRO A O 1
ATOM 597 N N . ALA A 1 75 ? 7.689 -10.617 -14.589 1.00 91.50 75 ALA A N 1
ATOM 598 C CA . ALA A 1 75 ? 7.444 -9.273 -14.093 1.00 91.50 75 ALA A CA 1
ATOM 599 C C . ALA A 1 75 ? 8.768 -8.554 -13.793 1.00 91.50 75 ALA A C 1
ATOM 601 O O . ALA A 1 75 ? 9.738 -9.167 -13.352 1.00 91.50 75 ALA A O 1
ATOM 602 N N . LYS A 1 76 ? 8.795 -7.233 -13.956 1.00 94.00 76 LYS A N 1
ATOM 603 C CA . LYS A 1 76 ? 9.929 -6.374 -13.609 1.00 94.00 76 LYS A CA 1
ATOM 604 C C . LYS A 1 76 ? 9.497 -5.352 -12.569 1.00 94.00 76 LYS A C 1
ATOM 606 O O . LYS A 1 76 ? 8.571 -4.570 -12.781 1.00 94.00 76 LYS A O 1
ATOM 611 N N . CYS A 1 77 ? 10.204 -5.330 -11.446 1.00 94.88 77 CYS A N 1
ATOM 612 C CA . CYS A 1 77 ? 9.880 -4.439 -10.345 1.00 94.88 77 CYS A CA 1
ATOM 613 C C . CYS A 1 77 ? 10.217 -2.986 -10.698 1.00 94.88 77 CYS A C 1
ATOM 615 O O . CYS A 1 77 ? 11.372 -2.674 -10.973 1.00 94.88 77 CYS A O 1
ATOM 617 N N . ALA A 1 78 ? 9.251 -2.075 -10.567 1.00 93.88 78 ALA A N 1
ATOM 618 C CA . ALA A 1 78 ? 9.460 -0.637 -10.770 1.00 93.88 78 ALA A CA 1
ATOM 619 C C . ALA A 1 78 ? 10.486 0.004 -9.806 1.00 93.88 78 ALA A C 1
ATOM 621 O O . ALA A 1 78 ? 10.948 1.112 -10.058 1.00 93.88 78 ALA A O 1
ATOM 622 N N . LEU A 1 79 ? 10.801 -0.659 -8.685 1.00 93.75 79 LEU A N 1
ATOM 623 C CA . LEU A 1 79 ? 11.649 -0.117 -7.616 1.00 93.75 79 LEU A CA 1
ATOM 624 C C . LEU A 1 79 ? 13.074 -0.671 -7.622 1.00 93.75 79 LEU A C 1
ATOM 626 O O . LEU A 1 79 ? 14.013 0.066 -7.351 1.00 93.75 79 LEU A O 1
ATOM 630 N N . CYS A 1 80 ? 13.237 -1.972 -7.870 1.00 94.00 80 CYS A N 1
ATOM 631 C CA . CYS A 1 80 ? 14.540 -2.644 -7.811 1.00 94.00 80 CYS A CA 1
ATOM 632 C C . CYS A 1 80 ? 14.941 -3.321 -9.125 1.00 94.00 80 CYS A C 1
ATOM 634 O O . CYS A 1 80 ? 15.993 -3.952 -9.179 1.00 94.00 80 CYS A O 1
ATOM 636 N N . SER A 1 81 ? 14.095 -3.245 -10.158 1.00 93.06 81 SER A N 1
ATOM 637 C CA . SER A 1 81 ? 14.314 -3.836 -11.484 1.00 93.06 81 SER A CA 1
ATOM 638 C C . SER A 1 81 ? 14.519 -5.358 -11.512 1.00 93.06 81 SER A C 1
ATOM 640 O O . SER A 1 81 ? 14.869 -5.898 -12.556 1.00 93.06 81 SER A O 1
ATOM 642 N N . LYS A 1 82 ? 14.278 -6.066 -10.399 1.00 93.62 82 LYS A N 1
ATOM 643 C CA . LYS A 1 82 ? 14.357 -7.534 -10.313 1.00 93.62 82 LYS A CA 1
ATOM 644 C C . LYS A 1 82 ? 13.091 -8.209 -10.850 1.00 93.62 82 LYS A C 1
ATOM 646 O O . LYS A 1 82 ? 12.054 -7.559 -11.002 1.00 93.62 82 LYS A O 1
ATOM 651 N N . ALA A 1 83 ? 13.195 -9.518 -11.093 1.00 93.81 83 ALA A N 1
ATOM 652 C CA . ALA A 1 83 ? 12.154 -10.372 -11.663 1.00 93.81 83 ALA A CA 1
ATOM 653 C C . ALA A 1 83 ? 11.003 -10.668 -10.676 1.00 93.81 83 ALA A C 1
ATOM 655 O O . ALA A 1 83 ? 10.872 -11.774 -10.159 1.00 93.81 83 ALA A O 1
ATOM 656 N N . HIS A 1 84 ? 10.215 -9.650 -10.338 1.00 93.69 84 HIS A N 1
ATOM 657 C CA . HIS A 1 84 ? 8.988 -9.752 -9.547 1.00 93.69 84 HIS A CA 1
ATOM 658 C C . HIS A 1 84 ? 8.154 -8.470 -9.717 1.00 93.69 84 HIS A C 1
ATOM 660 O O . HIS A 1 84 ? 8.710 -7.417 -10.040 1.00 93.69 84 HIS A O 1
ATOM 666 N N . PRO A 1 85 ? 6.837 -8.488 -9.453 1.00 93.81 85 PRO A N 1
ATOM 667 C CA . PRO A 1 85 ? 6.026 -7.276 -9.520 1.00 93.81 85 PRO A CA 1
ATOM 668 C C . PRO A 1 85 ? 6.413 -6.262 -8.430 1.00 93.81 85 PRO A C 1
ATOM 670 O O . PRO A 1 85 ? 7.029 -6.591 -7.408 1.00 93.81 85 PRO A O 1
ATOM 673 N N . ALA A 1 86 ? 6.044 -4.996 -8.627 1.00 94.19 86 ALA A N 1
ATOM 674 C CA . ALA A 1 86 ? 6.368 -3.909 -7.702 1.00 94.19 86 ALA A CA 1
ATOM 675 C C . ALA A 1 86 ? 5.673 -4.033 -6.332 1.00 94.19 86 ALA A C 1
ATOM 677 O O . ALA A 1 86 ? 6.176 -3.498 -5.344 1.00 94.19 86 ALA A O 1
ATOM 678 N N . ASN A 1 87 ? 4.556 -4.761 -6.252 1.00 93.62 87 ASN A N 1
ATOM 679 C CA . ASN A 1 87 ? 3.801 -5.004 -5.016 1.00 93.62 87 ASN A CA 1
ATOM 680 C C . ASN A 1 87 ? 4.359 -6.158 -4.155 1.00 93.62 87 ASN A C 1
ATOM 682 O O . ASN A 1 87 ? 3.857 -6.406 -3.054 1.00 93.62 87 ASN A O 1
ATOM 686 N N . TYR A 1 88 ? 5.394 -6.861 -4.627 1.00 94.56 88 TYR A N 1
ATOM 687 C CA . TYR A 1 88 ? 5.964 -8.008 -3.931 1.00 94.56 88 TYR A CA 1
ATOM 688 C C . TYR A 1 88 ? 6.628 -7.600 -2.605 1.00 94.56 88 TYR A C 1
ATOM 690 O O . TYR A 1 88 ? 7.629 -6.879 -2.577 1.00 94.56 88 TYR A O 1
ATOM 698 N N . LYS A 1 89 ? 6.108 -8.118 -1.483 1.00 92.56 89 LYS A N 1
ATOM 699 C CA . LYS A 1 89 ? 6.610 -7.827 -0.124 1.00 92.56 89 LYS A CA 1
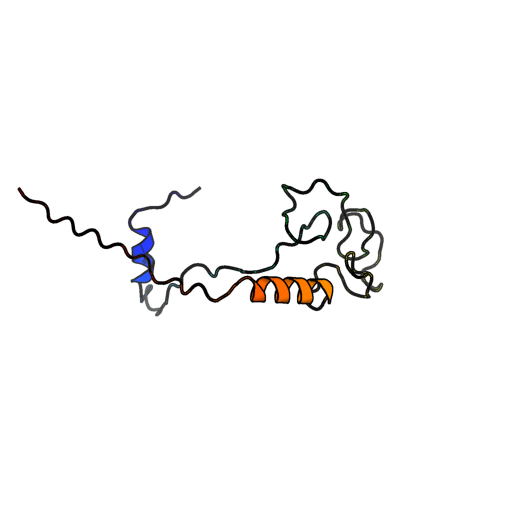ATOM 700 C C . LYS A 1 89 ? 7.995 -8.421 0.155 1.00 92.56 89 LYS A C 1
ATOM 702 O O . LYS A 1 89 ? 8.673 -8.004 1.089 1.00 92.56 89 LYS A O 1
ATOM 707 N N . GLY A 1 90 ? 8.448 -9.364 -0.671 1.00 93.31 90 GLY A N 1
ATOM 708 C CA . GLY A 1 90 ? 9.805 -9.900 -0.596 1.00 93.31 90 GLY A CA 1
ATOM 709 C C . GLY A 1 90 ? 10.882 -8.992 -1.203 1.00 93.31 90 GLY A C 1
ATOM 710 O O . GLY A 1 90 ? 12.064 -9.297 -1.042 1.00 93.31 90 GLY A O 1
ATOM 711 N N . CYS A 1 91 ? 10.503 -7.890 -1.865 1.00 95.56 91 CYS A N 1
ATOM 712 C CA . CYS A 1 91 ? 11.432 -6.935 -2.471 1.00 95.56 91 CYS A CA 1
ATOM 713 C C . CYS A 1 91 ? 12.420 -6.369 -1.435 1.00 95.56 91 CYS A C 1
ATOM 715 O O . CYS A 1 91 ? 12.017 -5.979 -0.338 1.00 95.56 91 CYS A O 1
ATOM 717 N N . ALA A 1 92 ? 13.704 -6.269 -1.797 1.00 95.19 92 ALA A N 1
ATOM 718 C CA . ALA A 1 92 ? 14.742 -5.710 -0.925 1.00 95.19 92 ALA A CA 1
ATOM 719 C C . ALA A 1 92 ? 14.385 -4.291 -0.450 1.00 95.19 92 ALA A C 1
ATOM 721 O O . ALA A 1 92 ?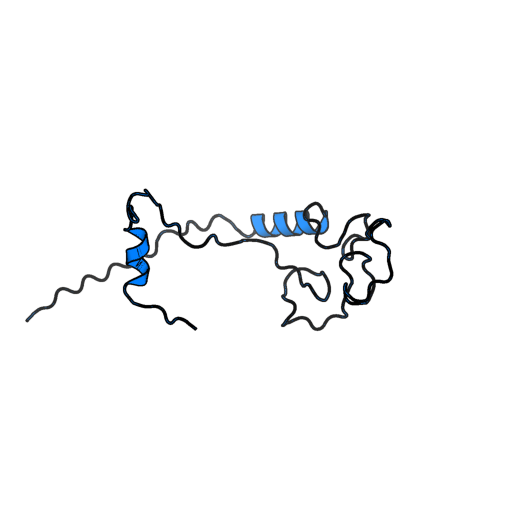 14.355 -4.041 0.750 1.00 95.19 92 ALA A O 1
ATOM 722 N N . VAL A 1 93 ? 13.958 -3.422 -1.377 1.00 94.94 93 VAL A N 1
ATOM 723 C CA . VAL A 1 93 ? 13.508 -2.053 -1.072 1.00 94.94 93 VAL A CA 1
ATOM 724 C C . VAL A 1 93 ? 12.362 -2.066 -0.055 1.00 94.94 93 VAL A C 1
ATOM 726 O O . VAL A 1 93 ? 12.399 -1.337 0.930 1.00 94.94 93 VAL A O 1
ATOM 729 N N . HIS A 1 94 ? 11.367 -2.944 -0.232 1.00 94.62 94 HIS A N 1
ATOM 730 C CA . HIS A 1 94 ? 10.263 -3.071 0.724 1.00 94.62 94 HIS A CA 1
ATOM 731 C C . HIS A 1 94 ? 10.755 -3.487 2.117 1.00 94.62 94 HIS A C 1
AT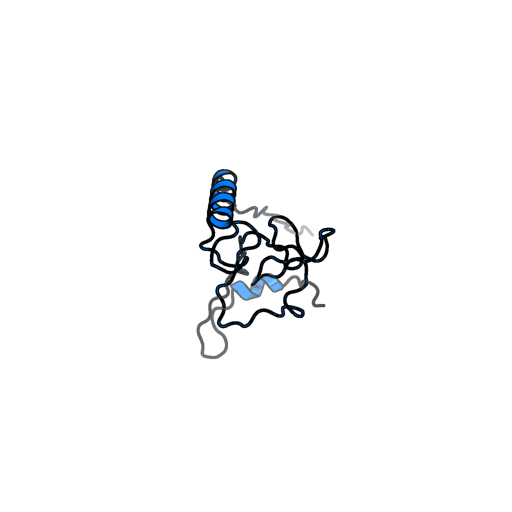OM 733 O O . HIS A 1 94 ? 10.387 -2.866 3.116 1.00 94.62 94 HIS A O 1
ATOM 739 N N . LYS A 1 95 ? 11.601 -4.523 2.187 1.00 94.38 95 LYS A N 1
ATOM 740 C CA . LYS A 1 95 ? 12.157 -5.033 3.448 1.00 94.38 95 LYS A CA 1
ATOM 741 C C . LYS A 1 95 ? 12.989 -3.975 4.167 1.00 94.38 95 LYS A C 1
ATOM 743 O O . LYS A 1 95 ? 12.874 -3.849 5.386 1.00 94.38 95 LYS A O 1
ATOM 748 N N . ASP A 1 96 ? 13.774 -3.196 3.436 1.00 94.19 96 ASP A N 1
ATOM 749 C CA . ASP A 1 96 ? 14.603 -2.141 4.009 1.00 94.19 96 ASP A CA 1
ATOM 750 C C . ASP A 1 96 ? 13.743 -1.013 4.578 1.00 94.19 96 ASP A C 1
ATOM 752 O O . ASP A 1 96 ? 13.883 -0.684 5.758 1.00 94.19 96 ASP A O 1
ATOM 756 N N . LEU A 1 97 ? 12.761 -0.504 3.821 1.00 93.38 97 LEU A N 1
ATOM 757 C CA . LEU A 1 97 ? 11.799 0.469 4.355 1.00 93.38 97 LEU A CA 1
ATOM 758 C C . LEU A 1 97 ? 11.066 -0.075 5.591 1.00 93.38 97 LEU A C 1
ATOM 760 O O . LEU A 1 97 ? 10.856 0.652 6.566 1.00 93.38 97 LEU A O 1
ATOM 764 N N . GLN A 1 98 ? 10.697 -1.358 5.584 1.00 92.06 98 GLN A N 1
ATOM 765 C CA . GLN A 1 98 ? 10.002 -1.979 6.708 1.00 92.06 98 GLN A CA 1
ATOM 766 C C . GLN A 1 98 ? 10.900 -2.025 7.951 1.00 92.06 98 GLN A C 1
ATOM 768 O O . GLN A 1 98 ? 10.442 -1.698 9.049 1.00 92.06 98 GLN A O 1
ATOM 773 N N . ARG A 1 99 ? 12.182 -2.375 7.786 1.00 91.19 99 ARG A N 1
ATOM 774 C CA . ARG A 1 99 ? 13.193 -2.357 8.855 1.00 91.19 99 ARG A CA 1
ATOM 775 C C . ARG A 1 99 ? 13.403 -0.949 9.407 1.00 91.19 99 ARG A C 1
ATOM 777 O O . ARG A 1 99 ? 13.364 -0.776 10.623 1.00 91.19 99 ARG A O 1
ATOM 784 N N . PHE A 1 100 ? 13.571 0.058 8.549 1.00 88.69 100 PHE A N 1
ATOM 785 C CA . PHE A 1 100 ? 13.739 1.450 8.987 1.00 88.69 100 PHE A CA 1
ATOM 786 C C . PHE A 1 100 ? 12.536 1.951 9.779 1.00 88.69 100 PHE A C 1
ATOM 788 O O . PHE A 1 100 ? 12.697 2.592 10.818 1.00 88.69 100 PHE A O 1
ATOM 795 N N . ARG A 1 101 ? 11.323 1.614 9.336 1.00 85.88 101 ARG A N 1
ATOM 796 C CA . ARG A 1 101 ? 10.112 2.010 10.049 1.00 85.88 101 ARG A CA 1
ATOM 797 C C . ARG A 1 101 ? 9.989 1.319 11.409 1.00 85.88 101 ARG A C 1
ATOM 799 O O . ARG A 1 101 ? 9.636 1.986 12.373 1.00 85.88 101 ARG A O 1
ATOM 806 N N . LYS A 1 102 ? 10.343 0.030 11.514 1.00 84.12 102 LYS A N 1
ATOM 807 C CA . LYS A 1 102 ? 10.401 -0.689 12.802 1.00 84.12 102 LYS A CA 1
ATOM 808 C C . LYS A 1 102 ? 11.425 -0.076 13.765 1.00 84.12 102 LYS A C 1
ATOM 810 O O . LYS A 1 102 ? 11.123 0.055 14.938 1.00 84.12 102 LYS A O 1
ATOM 815 N N . LYS A 1 103 ? 12.596 0.358 13.281 1.00 81.38 103 LYS A N 1
ATOM 816 C CA . LYS A 1 103 ? 13.604 1.046 14.115 1.00 81.38 103 LYS A CA 1
ATOM 817 C C . LYS A 1 103 ? 13.103 2.386 14.670 1.00 81.38 103 LYS A C 1
ATOM 819 O O . LYS A 1 103 ? 13.406 2.720 15.809 1.00 81.38 103 LYS A O 1
ATOM 824 N N . LYS A 1 104 ? 12.347 3.151 13.872 1.00 71.06 104 LYS A N 1
ATOM 825 C CA . LYS A 1 104 ? 11.744 4.428 14.304 1.00 71.06 104 LYS A CA 1
ATOM 826 C C . LYS A 1 104 ? 10.566 4.227 15.259 1.00 71.06 104 LYS A C 1
ATOM 828 O O . LYS A 1 104 ? 10.345 5.047 16.141 1.00 71.06 104 LYS A O 1
ATOM 833 N N . GLN A 1 105 ? 9.834 3.128 15.104 1.00 66.12 105 GLN A N 1
ATOM 834 C CA . GLN A 1 105 ? 8.792 2.699 16.029 1.00 66.12 105 GLN A CA 1
ATOM 835 C C . GLN A 1 105 ? 9.431 1.958 17.214 1.00 66.12 105 GLN A C 1
ATOM 837 O O . GLN A 1 105 ? 9.321 0.739 17.324 1.00 66.12 105 GLN A O 1
ATOM 842 N N . LYS A 1 106 ? 10.088 2.687 18.129 1.00 53.38 106 LYS A N 1
ATOM 843 C CA . LYS A 1 106 ? 10.221 2.180 19.508 1.00 53.38 106 LYS A CA 1
ATOM 844 C C . LYS A 1 106 ? 8.810 1.823 20.006 1.00 53.38 106 LYS A C 1
ATOM 846 O O . LYS A 1 106 ? 7.859 2.479 19.568 1.00 53.38 106 LYS A O 1
ATOM 851 N N . PRO A 1 107 ? 8.629 0.802 20.860 1.00 47.78 107 PRO A N 1
ATOM 852 C CA . PRO A 1 107 ? 7.313 0.486 21.384 1.00 47.78 107 PRO A CA 1
ATOM 853 C C . PRO A 1 107 ? 6.856 1.679 22.221 1.00 47.78 107 PRO A C 1
ATOM 855 O O . PRO A 1 107 ? 7.241 1.837 23.373 1.00 47.78 107 PRO A O 1
ATOM 858 N N . THR A 1 108 ? 6.054 2.560 21.632 1.00 46.00 108 THR A N 1
ATOM 859 C CA . THR A 1 108 ? 5.164 3.393 22.417 1.00 46.00 108 THR A CA 1
ATOM 860 C C . THR A 1 108 ? 4.174 2.398 22.990 1.00 46.00 108 THR A C 1
ATOM 862 O O . THR A 1 108 ? 3.276 1.930 22.284 1.00 46.00 108 THR A O 1
ATOM 865 N N . THR A 1 109 ? 4.404 1.978 24.233 1.00 42.44 109 THR A N 1
ATOM 866 C CA . THR A 1 109 ? 3.351 1.421 25.069 1.00 42.44 109 THR A CA 1
ATOM 867 C C . THR A 1 109 ? 2.197 2.397 24.916 1.00 42.44 109 THR A C 1
ATOM 869 O O . THR A 1 109 ? 2.302 3.549 25.335 1.00 42.44 109 THR A O 1
ATOM 872 N N . ILE A 1 110 ? 1.135 1.999 24.215 1.00 49.34 110 ILE A N 1
ATOM 873 C CA . ILE A 1 110 ? -0.128 2.722 24.289 1.00 49.34 110 ILE A CA 1
ATOM 874 C C . ILE A 1 110 ? -0.634 2.399 25.691 1.00 49.34 110 ILE A C 1
ATOM 876 O O . ILE A 1 110 ? -1.440 1.496 25.897 1.00 49.34 110 ILE A O 1
ATOM 880 N N . SER A 1 111 ? -0.058 3.077 26.680 1.00 40.84 111 SER A N 1
ATOM 881 C CA . SER A 1 111 ? -0.606 3.186 28.014 1.00 40.84 111 SER A CA 1
ATOM 882 C C . SER A 1 111 ? -1.900 3.965 27.838 1.00 40.84 111 SER A C 1
ATOM 884 O O . SER A 1 111 ? -1.896 5.187 27.764 1.00 40.84 111 SER A O 1
ATOM 886 N N . ARG A 1 112 ? -2.977 3.212 27.596 1.00 48.56 112 ARG A N 1
ATOM 887 C CA . ARG A 1 112 ? -4.347 3.456 28.045 1.00 48.56 112 ARG A CA 1
ATOM 888 C C . ARG A 1 112 ? -4.540 4.860 28.644 1.00 48.56 112 ARG A C 1
ATOM 890 O O . ARG A 1 112 ? -4.508 5.014 29.857 1.00 48.56 112 ARG A O 1
ATOM 897 N N . LEU A 1 113 ? -4.779 5.866 27.802 1.00 39.88 113 LEU A N 1
ATOM 898 C CA . LEU A 1 113 ? -5.415 7.106 28.248 1.00 39.88 113 LEU A CA 1
ATOM 899 C C . LEU A 1 113 ? -6.905 6.799 28.431 1.00 39.88 113 LEU A C 1
ATOM 901 O O . LEU A 1 113 ? -7.724 7.030 27.547 1.00 39.88 113 LEU A O 1
ATOM 905 N N . ILE A 1 114 ? -7.226 6.181 29.566 1.00 40.25 114 ILE A N 1
ATOM 906 C CA . ILE A 1 114 ? -8.518 6.381 30.211 1.00 40.25 114 ILE A CA 1
ATOM 907 C C . ILE A 1 114 ? -8.256 7.518 31.188 1.00 40.25 114 ILE A C 1
ATOM 909 O O . ILE A 1 114 ? -7.730 7.287 32.270 1.00 40.25 114 ILE A O 1
ATOM 913 N N . THR A 1 115 ? -8.536 8.752 30.779 1.00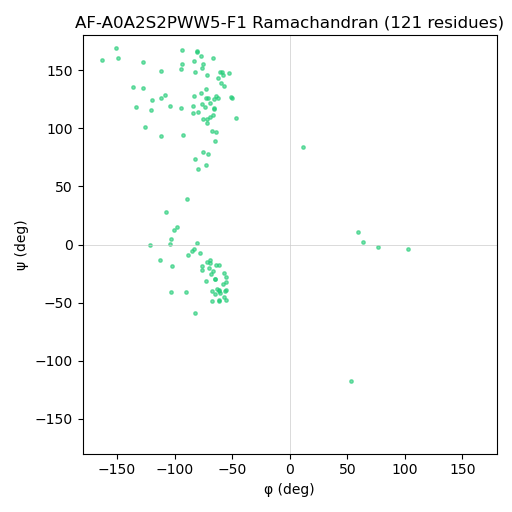 34.75 115 THR A N 1
ATOM 914 C CA . THR A 1 115 ? -8.813 9.800 31.758 1.00 34.75 115 THR A CA 1
ATOM 915 C C . THR A 1 115 ? -10.219 9.545 32.269 1.00 34.75 115 THR A C 1
ATOM 917 O O . THR A 1 115 ? -11.200 9.652 31.532 1.00 34.75 115 THR A O 1
ATOM 920 N N . GLU A 1 116 ? -10.259 9.092 33.515 1.00 40.38 116 GLU A N 1
ATOM 921 C CA . GLU A 1 116 ? -11.409 9.130 34.402 1.00 40.38 116 GLU A CA 1
ATOM 922 C C . GLU A 1 116 ? -11.961 10.557 34.410 1.00 40.38 116 GLU A C 1
ATOM 924 O O . GLU A 1 116 ? -11.209 11.491 34.657 1.00 40.38 116 GLU A O 1
ATOM 929 N N . ASN A 1 117 ? -13.254 10.722 34.145 1.00 35.66 117 ASN A N 1
ATOM 930 C CA . ASN A 1 117 ? -13.999 11.858 34.670 1.00 35.66 117 ASN A CA 1
ATOM 931 C C . ASN A 1 117 ? -15.201 11.278 35.408 1.00 35.66 117 ASN A C 1
ATOM 933 O O . ASN A 1 117 ? -16.165 10.798 34.812 1.00 35.66 117 ASN A O 1
ATOM 937 N N . SER A 1 118 ? -15.053 11.243 36.727 1.00 40.88 118 SER A N 1
ATOM 938 C CA . SER A 1 118 ? -16.124 11.108 37.696 1.00 40.88 118 SER A CA 1
ATOM 939 C C . SER A 1 118 ? -16.913 12.416 37.734 1.00 40.88 118 SER A C 1
ATOM 941 O O . SER A 1 118 ? -16.418 13.396 38.282 1.00 40.88 118 SER A O 1
ATOM 943 N N . ASP A 1 119 ? -18.130 12.413 37.200 1.00 37.34 119 ASP A N 1
ATOM 944 C CA . ASP A 1 119 ? -19.116 13.458 37.475 1.00 37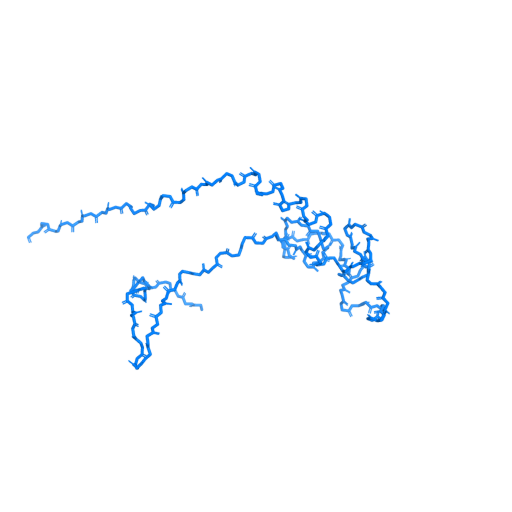.34 119 ASP A CA 1
ATOM 945 C C . ASP A 1 119 ? -20.259 12.851 38.294 1.00 37.34 119 ASP A C 1
ATOM 947 O O . ASP A 1 119 ? -21.203 12.250 37.780 1.00 37.34 119 ASP A O 1
ATOM 951 N N . THR A 1 120 ? -20.131 12.980 39.613 1.00 39.41 120 THR A N 1
ATOM 952 C CA . THR A 1 120 ? -21.253 12.999 40.558 1.00 39.41 120 THR A CA 1
ATOM 953 C C . THR A 1 120 ? -22.125 14.225 40.280 1.00 39.41 120 THR A C 1
ATOM 955 O O . THR A 1 120 ? -21.592 15.335 40.316 1.00 39.41 120 THR A O 1
ATOM 958 N N . PRO A 1 121 ? -23.449 14.094 40.100 1.00 38.31 121 PRO A N 1
ATOM 959 C CA . PRO A 1 121 ? -24.342 15.239 40.172 1.00 38.31 121 PRO A CA 1
ATOM 960 C C . PRO A 1 121 ? -24.710 15.521 41.636 1.00 38.31 121 PRO A C 1
ATOM 962 O O . PRO A 1 121 ? -25.309 14.681 42.305 1.00 38.31 121 PRO A O 1
ATOM 965 N N . GLN A 1 122 ? -24.359 16.712 42.124 1.00 38.28 122 GLN A N 1
ATOM 966 C CA . GLN A 1 122 ? -25.097 17.362 43.206 1.00 38.28 122 GLN A CA 1
ATOM 967 C C . GLN A 1 122 ? -26.278 18.111 42.584 1.00 38.28 122 GLN A C 1
ATOM 969 O O . GLN A 1 122 ? -26.033 19.066 41.852 1.00 38.28 122 GLN A O 1
ATOM 974 N N . VAL A 1 123 ? -27.507 17.667 42.864 1.00 37.59 123 VAL A N 1
ATOM 975 C CA . VAL A 1 123 ? -28.620 18.444 43.456 1.00 37.59 123 VAL A CA 1
ATOM 976 C C . VAL A 1 123 ? -29.539 17.444 44.146 1.00 37.59 123 VAL A C 1
ATOM 978 O O . VAL A 1 123 ? -29.901 16.445 43.486 1.00 37.59 123 VAL A O 1
#